Protein AF-A0A813EJI7-F1 (afdb_monomer)

Foldseek 3Di:
DVVVVVVVVVVVVVVVPPDDPPAAEDEPVCCCPQAVLVPQFQAWECEPQFKIWTQGDPPHDDRGIHIYGDDGPVVSVVVLVVSCVVSVPDPVSRHYYHYDYDDPPVVVCVVCVVVCVVVVVVVVPD

Nearest PDB structures (foldseek):
  2lna-assembly1_A  TM=8.578E-01  e=3.819E-08  Homo sapiens
  3bzr-assembly1_A  TM=3.955E-01  e=2.409E-01  Escherichia coli
  3bzp-assembly1_A  TM=4.622E-01  e=8.930E-01  Escherichia coli
  1ywu-assembly1_A  TM=4.402E-01  e=4.593E+00  Pseudomonas aeruginosa PAO1

pLDDT: mean 83.61, std 10.95, range [54.06, 94.75]

Mean predicted aligned error: 9.73 Å

Sequence (126 aa):
MGLFAGIGAFMVYMFLNREVEEEDEITIQEMLREYLMKGYVEKIQIVNKSFCRVHLRPDAPNNKSLNIQLGTPEAFEAKLEAVQLELGIPIMDQVPIQYVSETDFLSELLPYLPSLLILIPLLGCS

Secondary structure (DSSP, 8-state):
-HHHHHHHHHHHHHHHT-----PEE--HHHIIIIIITTT-EEEEEEETTTEEEEEEPTTSSS-S-EEEE-S-HHHHHHHHHHHHHHTT--GGGSPPEEEE----HHHHHGGGHHHHHHHHHHHTT-

Solvent-accessible surface area (backbone atoms only — not comparable to full-atom values): 7453 Å² total; per-residue (Å²): 116,71,67,64,53,52,52,51,52,50,53,50,51,57,60,72,65,53,78,74,80,76,59,53,76,49,53,70,70,52,46,43,62,71,28,49,75,70,66,26,52,57,37,38,34,34,38,70,74,48,34,33,44,37,38,50,30,86,89,29,89,67,80,56,55,35,32,28,84,49,84,51,66,69,63,49,52,56,49,52,51,51,51,39,54,74,70,66,52,52,81,90,73,50,68,51,77,43,85,43,79,79,79,60,67,62,70,71,44,53,83,47,45,69,59,48,68,58,46,54,65,61,70,70,71,117

InterPro domains:
  IPR050928 ATP-dependent Zinc Metalloprotease [PTHR43655] (4-119)

Organism: Polarella glacialis (NCBI:txid89957)

Structure (mmCIF, N/CA/C/O backbone):
data_AF-A0A813EJI7-F1
#
_entry.id   AF-A0A813EJI7-F1
#
loop_
_atom_site.group_PDB
_atom_site.id
_atom_site.type_symbol
_atom_site.label_atom_id
_atom_site.label_alt_id
_atom_site.label_comp_id
_atom_site.label_asym_id
_atom_site.label_entity_id
_atom_site.label_seq_id
_atom_site.pdbx_PDB_ins_code
_atom_site.Cartn_x
_atom_site.Cartn_y
_atom_site.Cartn_z
_atom_site.occupancy
_atom_site.B_iso_or_equiv
_atom_site.auth_seq_id
_atom_site.auth_comp_id
_atom_site.auth_asym_id
_atom_site.auth_atom_id
_atom_site.pdbx_PDB_model_num
ATOM 1 N N . MET A 1 1 ? 22.503 -9.820 -41.478 1.00 56.22 1 MET A N 1
ATOM 2 C CA . MET A 1 1 ? 23.232 -9.124 -40.395 1.00 56.22 1 MET A CA 1
ATOM 3 C C . MET A 1 1 ? 22.546 -7.825 -39.960 1.00 56.22 1 MET A C 1
ATOM 5 O O . MET A 1 1 ? 22.181 -7.739 -38.800 1.00 56.22 1 MET A O 1
ATOM 9 N N . GLY A 1 2 ? 22.268 -6.860 -40.851 1.00 61.88 2 GLY A N 1
ATOM 10 C CA . GLY A 1 2 ? 21.677 -5.562 -40.454 1.00 61.88 2 GLY A CA 1
ATOM 11 C C . GLY A 1 2 ? 20.252 -5.595 -39.866 1.00 61.88 2 GLY A C 1
ATOM 12 O O . GLY A 1 2 ? 19.938 -4.790 -38.998 1.00 61.88 2 GLY A O 1
ATOM 13 N N . LEU A 1 3 ? 19.403 -6.548 -40.278 1.00 59.56 3 LEU A N 1
ATOM 14 C CA . LEU A 1 3 ? 18.006 -6.626 -39.817 1.00 59.56 3 LEU A CA 1
ATOM 15 C C . LEU A 1 3 ? 17.883 -7.026 -38.332 1.00 59.56 3 LEU A C 1
ATOM 17 O O . LEU A 1 3 ? 17.095 -6.441 -37.597 1.00 59.56 3 LEU A O 1
ATOM 21 N N . PHE A 1 4 ? 18.702 -7.980 -37.875 1.00 61.53 4 PHE A N 1
ATOM 22 C CA . PHE A 1 4 ? 18.723 -8.417 -36.473 1.00 61.53 4 PHE A CA 1
ATOM 23 C C . PHE A 1 4 ? 19.286 -7.337 -35.541 1.00 61.53 4 PHE A C 1
ATOM 25 O O . PHE A 1 4 ? 18.775 -7.152 -34.440 1.00 61.53 4 PHE A O 1
ATOM 32 N N . ALA A 1 5 ? 20.271 -6.565 -36.013 1.00 68.81 5 ALA A N 1
ATOM 33 C CA . ALA A 1 5 ? 20.787 -5.411 -35.282 1.00 68.81 5 ALA A CA 1
ATOM 34 C C . ALA A 1 5 ? 19.719 -4.311 -35.113 1.00 68.81 5 ALA A C 1
ATOM 36 O O . ALA A 1 5 ? 19.611 -3.722 -34.041 1.00 68.81 5 ALA A O 1
ATOM 37 N N . GLY A 1 6 ? 18.886 -4.080 -36.137 1.00 74.06 6 GLY A N 1
ATOM 38 C CA . GLY A 1 6 ? 17.792 -3.104 -36.082 1.00 74.06 6 GLY A CA 1
ATOM 39 C C . GLY A 1 6 ? 16.680 -3.481 -35.097 1.00 74.06 6 GLY A C 1
ATOM 40 O O . GLY A 1 6 ? 16.228 -2.629 -34.337 1.00 74.06 6 GLY A O 1
ATOM 41 N N . ILE A 1 7 ? 16.277 -4.757 -35.056 1.00 76.88 7 ILE A N 1
ATOM 42 C CA . ILE A 1 7 ? 15.257 -5.245 -34.108 1.00 76.88 7 ILE A CA 1
ATOM 43 C C . ILE A 1 7 ? 15.784 -5.188 -32.667 1.00 76.88 7 ILE A C 1
ATOM 45 O O . ILE A 1 7 ? 15.060 -4.759 -31.771 1.00 76.88 7 ILE A O 1
ATOM 49 N N . GLY A 1 8 ? 17.053 -5.553 -32.450 1.00 74.31 8 GLY A N 1
ATOM 50 C CA . GLY A 1 8 ? 17.700 -5.439 -31.141 1.00 74.31 8 GLY A CA 1
ATOM 51 C C . GLY A 1 8 ? 17.755 -3.992 -30.644 1.00 74.31 8 GLY A C 1
ATOM 52 O O . GLY A 1 8 ? 17.355 -3.715 -29.517 1.00 74.31 8 GLY A O 1
ATOM 53 N N . ALA A 1 9 ? 18.159 -3.052 -31.504 1.00 77.25 9 ALA A N 1
ATOM 54 C CA . ALA A 1 9 ? 18.172 -1.629 -31.169 1.00 77.25 9 ALA A CA 1
ATOM 55 C C . ALA A 1 9 ? 16.763 -1.078 -30.878 1.00 77.25 9 ALA A C 1
ATOM 57 O O . ALA A 1 9 ? 16.594 -0.286 -29.954 1.00 77.25 9 ALA A O 1
ATOM 58 N N . PHE A 1 10 ? 15.745 -1.527 -31.620 1.00 77.62 10 PHE A N 1
ATOM 59 C CA . PHE A 1 10 ? 14.354 -1.122 -31.407 1.00 77.62 10 PHE A CA 1
ATOM 60 C C . PHE A 1 10 ? 13.771 -1.665 -30.092 1.00 77.62 10 PHE A C 1
ATOM 62 O O . PHE A 1 10 ? 13.113 -0.920 -29.368 1.00 77.62 10 PHE A O 1
ATOM 69 N N . MET A 1 11 ? 14.058 -2.923 -29.733 1.00 72.38 11 MET A N 1
ATOM 70 C CA . MET A 1 11 ? 13.678 -3.485 -28.427 1.00 72.38 11 MET A CA 1
ATOM 71 C C . MET A 1 11 ? 14.347 -2.743 -27.269 1.00 72.38 11 MET A C 1
ATOM 73 O O . MET A 1 11 ? 13.681 -2.424 -26.287 1.00 72.38 11 MET A O 1
ATOM 77 N N . VAL A 1 12 ? 15.641 -2.426 -27.391 1.00 77.12 12 VAL A N 1
ATOM 78 C CA . VAL A 1 12 ? 16.361 -1.644 -26.375 1.00 77.12 12 VAL A CA 1
ATOM 79 C C . VAL A 1 12 ? 15.766 -0.242 -26.256 1.00 77.12 12 VAL A C 1
ATOM 81 O O . VAL A 1 12 ? 15.518 0.213 -25.147 1.00 77.12 12 VAL A O 1
ATOM 84 N N . TYR A 1 13 ? 15.459 0.421 -27.372 1.00 78.38 13 TYR A N 1
ATOM 85 C CA . TYR A 1 13 ? 14.808 1.734 -27.368 1.00 78.38 13 TYR A CA 1
ATOM 86 C C . TYR A 1 13 ? 13.430 1.706 -26.692 1.00 78.38 13 TYR A C 1
ATOM 88 O O . TYR A 1 13 ? 13.129 2.578 -25.881 1.00 78.38 13 TYR A O 1
ATOM 96 N N . MET A 1 14 ? 12.610 0.686 -26.966 1.00 73.81 14 MET A N 1
ATOM 97 C CA . MET A 1 14 ? 11.305 0.520 -26.318 1.00 73.81 14 MET A CA 1
ATOM 98 C C . MET A 1 14 ? 11.437 0.255 -24.811 1.00 73.81 14 MET A C 1
ATOM 100 O O . MET A 1 14 ? 10.628 0.750 -24.034 1.00 73.81 14 MET A O 1
ATOM 104 N N . PHE A 1 15 ? 12.461 -0.493 -24.390 1.00 72.56 15 PHE A N 1
ATOM 105 C CA . PHE A 1 15 ? 12.736 -0.746 -22.976 1.00 72.56 15 PHE A CA 1
ATOM 106 C C . PHE A 1 15 ? 13.240 0.510 -22.250 1.00 72.56 15 PHE A C 1
ATOM 108 O O . PHE A 1 15 ? 12.799 0.792 -21.141 1.00 72.56 15 PHE A O 1
ATOM 115 N N . LEU A 1 16 ? 14.123 1.287 -22.885 1.00 72.25 16 LEU A N 1
ATOM 116 C CA . LEU A 1 16 ? 14.648 2.540 -22.332 1.00 72.25 16 LEU A CA 1
ATOM 117 C C . LEU A 1 16 ? 13.581 3.636 -22.234 1.00 72.25 16 LEU A C 1
ATOM 119 O O . LEU A 1 16 ? 13.645 4.460 -21.331 1.00 72.25 16 LEU A O 1
ATOM 123 N N . ASN A 1 17 ? 12.597 3.627 -23.134 1.00 70.94 17 ASN A N 1
ATOM 124 C CA . ASN A 1 17 ? 11.471 4.561 -23.111 1.00 70.94 17 ASN A CA 1
ATOM 125 C C . ASN A 1 17 ? 10.280 4.067 -22.290 1.00 70.94 17 ASN A C 1
ATOM 127 O O . ASN A 1 17 ? 9.184 4.617 -22.404 1.00 70.94 17 ASN A O 1
ATOM 131 N N . ARG A 1 18 ? 10.453 3.022 -21.480 1.00 66.00 18 ARG A N 1
ATOM 132 C CA . ARG A 1 18 ? 9.432 2.659 -20.511 1.00 66.00 18 ARG A CA 1
ATOM 133 C C . ARG A 1 18 ? 9.375 3.776 -19.467 1.00 66.00 18 ARG A C 1
ATOM 135 O O . ARG A 1 18 ? 10.276 3.886 -18.642 1.00 66.00 18 ARG A O 1
ATOM 142 N N . GLU A 1 19 ? 8.333 4.604 -19.527 1.00 54.16 19 GLU A N 1
ATOM 143 C CA . GLU A 1 19 ? 8.001 5.528 -18.443 1.00 54.16 1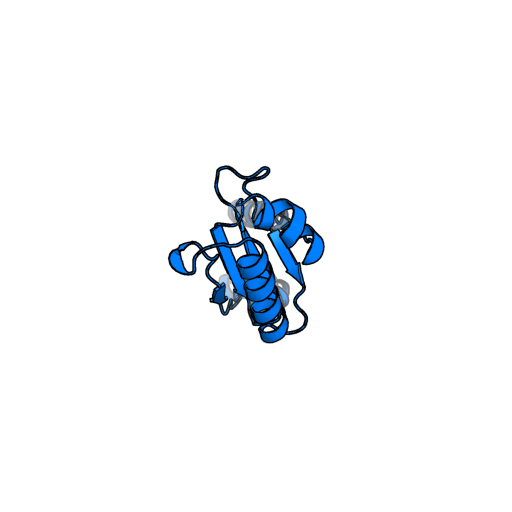9 GLU A CA 1
ATOM 144 C C . GLU A 1 19 ? 7.843 4.689 -17.175 1.00 54.16 19 GLU A C 1
ATOM 146 O O . GLU A 1 19 ? 6.980 3.812 -17.080 1.00 54.16 19 GLU A O 1
ATOM 151 N N . VAL A 1 20 ? 8.766 4.880 -16.237 1.00 58.00 20 VAL A N 1
ATOM 152 C CA . VAL A 1 20 ? 8.633 4.334 -14.894 1.00 58.00 20 VAL A CA 1
ATOM 153 C C . VAL A 1 20 ? 7.423 5.051 -14.313 1.00 58.00 20 VAL A C 1
ATOM 155 O O . VAL A 1 20 ? 7.448 6.272 -14.185 1.00 58.00 20 VAL A O 1
ATOM 158 N N . GLU A 1 21 ? 6.337 4.322 -14.054 1.00 58.09 21 GLU A N 1
ATOM 159 C CA . GLU A 1 21 ? 5.214 4.870 -13.299 1.00 58.09 21 GLU A CA 1
ATOM 160 C C . GLU A 1 21 ? 5.767 5.300 -11.940 1.00 58.09 21 GLU A C 1
ATOM 162 O O . GLU A 1 21 ? 6.056 4.461 -11.089 1.00 58.09 21 GLU A O 1
ATOM 167 N N . GLU A 1 22 ? 5.994 6.603 -11.769 1.00 59.50 22 GLU A N 1
ATOM 168 C CA . GLU A 1 22 ? 6.346 7.159 -10.472 1.00 59.50 22 GLU A CA 1
ATOM 169 C C . GLU A 1 22 ? 5.146 6.925 -9.551 1.00 59.50 22 GLU A C 1
ATOM 171 O O . GLU A 1 22 ? 4.062 7.481 -9.748 1.00 59.50 22 GLU A O 1
ATOM 176 N N . GLU A 1 23 ? 5.315 6.001 -8.604 1.00 67.88 23 GLU A N 1
ATOM 177 C CA . GLU A 1 23 ? 4.380 5.818 -7.500 1.00 67.88 23 GLU A CA 1
ATOM 178 C C . GLU A 1 23 ? 4.392 7.112 -6.673 1.00 67.88 23 GLU A C 1
ATOM 180 O O . GLU A 1 23 ? 5.458 7.569 -6.255 1.00 67.88 23 GLU A O 1
ATOM 185 N N . ASP A 1 24 ? 3.220 7.712 -6.452 1.00 79.31 24 ASP A N 1
ATOM 186 C CA . ASP A 1 24 ? 3.120 8.990 -5.748 1.00 79.31 24 ASP A CA 1
ATOM 187 C C . ASP A 1 24 ? 3.602 8.824 -4.294 1.00 79.31 24 ASP A C 1
ATOM 189 O O . ASP A 1 24 ? 3.040 8.044 -3.513 1.00 79.31 24 ASP A O 1
ATOM 193 N N . GLU A 1 25 ? 4.656 9.557 -3.926 1.00 85.94 25 GLU A N 1
ATOM 194 C CA . GLU A 1 25 ? 5.188 9.565 -2.564 1.00 85.94 25 GLU A CA 1
ATOM 195 C C . GLU A 1 25 ? 4.399 10.549 -1.692 1.00 85.94 25 GLU A C 1
ATOM 197 O O . GLU A 1 25 ? 4.312 11.744 -1.987 1.00 85.94 25 GLU A O 1
ATOM 202 N N . ILE A 1 26 ? 3.837 10.057 -0.587 1.00 90.62 26 ILE A N 1
ATOM 203 C CA . ILE A 1 26 ? 3.071 10.867 0.364 1.00 90.62 26 ILE A CA 1
ATOM 204 C C . ILE A 1 26 ? 3.560 10.682 1.801 1.00 90.62 26 ILE A C 1
ATOM 206 O O . ILE A 1 26 ? 4.225 9.711 2.162 1.00 90.62 26 ILE A O 1
ATOM 210 N N . THR A 1 27 ? 3.186 11.624 2.669 1.00 92.25 27 THR A N 1
ATOM 211 C CA . THR A 1 27 ? 3.490 11.530 4.103 1.00 92.25 27 THR A CA 1
ATOM 212 C C . THR A 1 27 ? 2.494 10.628 4.833 1.00 92.25 27 THR A C 1
ATOM 214 O O . THR A 1 27 ? 1.342 10.476 4.424 1.00 92.25 27 THR A O 1
ATOM 217 N N . ILE A 1 28 ? 2.901 10.089 5.989 1.00 90.94 28 ILE A N 1
ATOM 218 C CA . ILE A 1 28 ? 2.001 9.325 6.871 1.00 90.94 28 ILE A CA 1
ATOM 219 C C . ILE A 1 28 ? 0.785 10.176 7.266 1.00 90.94 28 ILE A C 1
ATOM 221 O O . ILE A 1 28 ? -0.329 9.672 7.338 1.00 90.94 28 ILE A O 1
ATOM 225 N N . GLN A 1 29 ? 0.981 11.464 7.549 1.00 91.69 29 GLN A N 1
ATOM 226 C CA . GLN A 1 29 ? -0.094 12.373 7.949 1.00 91.69 29 GLN A CA 1
ATOM 227 C C . GLN A 1 29 ? -1.134 12.532 6.839 1.00 91.69 29 GLN A C 1
ATOM 229 O O . GLN A 1 29 ? -2.329 12.504 7.131 1.00 91.69 29 GLN A O 1
ATOM 234 N N . GLU A 1 30 ? -0.670 12.667 5.598 1.00 91.81 30 GLU A N 1
ATOM 235 C CA . GLU A 1 30 ? -1.532 12.766 4.422 1.00 91.81 30 GLU A CA 1
ATOM 236 C C . GLU A 1 30 ? -2.308 11.467 4.209 1.00 91.81 30 GLU A C 1
ATOM 238 O O . GLU A 1 30 ? -3.530 11.493 4.084 1.00 91.81 30 GLU A O 1
ATOM 243 N N . MET A 1 31 ? -1.627 10.317 4.287 1.00 92.12 31 MET A N 1
ATOM 244 C CA . MET A 1 31 ? -2.273 9.009 4.167 1.00 92.12 31 MET A CA 1
ATOM 245 C C . MET A 1 31 ? -3.398 8.830 5.190 1.00 92.12 31 MET A C 1
ATOM 247 O O . MET A 1 31 ? -4.506 8.422 4.839 1.00 92.12 31 MET A O 1
ATOM 251 N N . LEU A 1 32 ? -3.132 9.173 6.453 1.00 92.38 32 LEU A N 1
ATOM 252 C CA . LEU A 1 32 ? -4.113 9.023 7.522 1.00 92.38 32 LEU A CA 1
ATOM 253 C C . LEU A 1 32 ? -5.347 9.902 7.275 1.00 92.38 32 LEU A C 1
ATOM 255 O O . LEU A 1 32 ? -6.470 9.410 7.353 1.00 92.38 32 LEU A O 1
ATOM 259 N N . ARG A 1 33 ? -5.156 11.186 6.954 1.00 92.50 33 ARG A N 1
ATOM 260 C CA . ARG A 1 33 ? -6.266 12.145 6.808 1.00 92.50 33 ARG A CA 1
ATOM 261 C C . ARG A 1 33 ? -7.054 11.954 5.522 1.00 92.50 33 ARG A C 1
ATOM 263 O O . ARG A 1 33 ? -8.284 11.945 5.547 1.00 92.50 33 ARG A O 1
ATOM 270 N N . GLU A 1 34 ? -6.356 11.808 4.404 1.00 91.44 34 GLU A N 1
ATOM 271 C CA . GLU A 1 34 ? -6.988 11.828 3.090 1.00 91.44 34 GLU A CA 1
ATOM 272 C C . GLU A 1 34 ? -7.495 10.459 2.647 1.00 91.44 34 GLU A C 1
ATOM 274 O O . GLU A 1 34 ? -8.450 10.411 1.870 1.00 91.44 34 GLU A O 1
ATOM 279 N N . TYR A 1 35 ? -6.919 9.368 3.163 1.00 92.06 35 TYR A N 1
ATOM 280 C CA . TYR A 1 35 ? -7.248 8.012 2.720 1.00 92.06 35 TYR A CA 1
ATOM 281 C C . TYR A 1 35 ? -7.800 7.137 3.847 1.00 92.06 35 TYR A C 1
ATOM 283 O O . TYR A 1 35 ? -8.895 6.592 3.697 1.00 92.06 35 TYR A O 1
ATOM 291 N N . LEU A 1 36 ? -7.107 7.017 4.987 1.00 92.50 36 LEU A N 1
ATOM 292 C CA . LEU A 1 36 ? -7.546 6.120 6.067 1.00 92.50 36 LEU A CA 1
ATOM 293 C C . LEU A 1 36 ? -8.862 6.588 6.698 1.00 92.50 36 LEU A C 1
ATOM 295 O O . LEU A 1 36 ? -9.814 5.816 6.770 1.00 92.50 36 LEU A O 1
ATOM 299 N N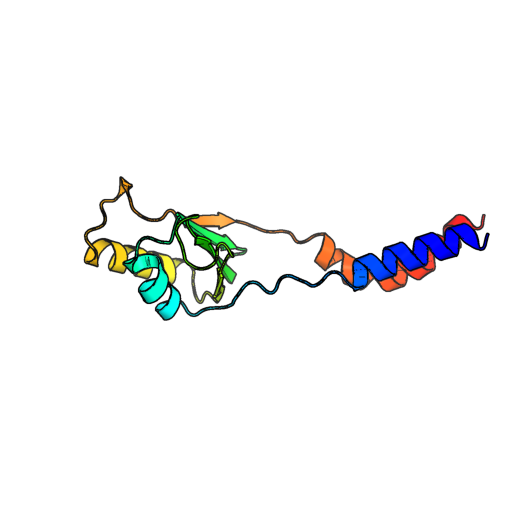 . MET A 1 37 ? -8.946 7.857 7.104 1.00 91.50 37 MET A N 1
ATOM 300 C CA . MET A 1 37 ? -10.146 8.418 7.743 1.00 91.50 37 MET A CA 1
ATOM 301 C C . MET A 1 37 ? -11.379 8.397 6.830 1.00 91.50 37 MET A C 1
ATOM 303 O O . MET A 1 37 ? -12.505 8.405 7.320 1.00 91.50 37 MET A O 1
ATOM 307 N N . LYS A 1 38 ? -11.178 8.362 5.507 1.00 90.56 38 LYS A N 1
ATOM 308 C CA . LYS A 1 38 ? -12.253 8.277 4.510 1.00 90.56 38 LYS A CA 1
ATOM 309 C C . LYS A 1 38 ? -12.607 6.833 4.127 1.00 90.56 38 LYS A C 1
ATOM 311 O O . LYS A 1 38 ? -13.545 6.633 3.364 1.00 90.56 38 LYS A O 1
ATOM 316 N N . GLY A 1 39 ? -11.881 5.837 4.644 1.00 90.75 39 GLY A N 1
ATOM 317 C CA . GLY A 1 39 ? -12.114 4.419 4.355 1.00 90.75 39 GLY A CA 1
ATOM 318 C C . GLY A 1 39 ? -11.627 3.964 2.974 1.00 90.75 39 GLY A C 1
ATOM 319 O O . GLY A 1 39 ? -12.089 2.945 2.463 1.00 90.75 39 GLY A O 1
ATOM 320 N N . TYR A 1 40 ? -10.704 4.705 2.357 1.00 93.19 40 TYR A N 1
ATOM 321 C CA . TYR A 1 40 ? -10.182 4.400 1.021 1.00 93.19 40 TYR A CA 1
ATOM 322 C C . TYR A 1 40 ? -9.035 3.391 1.014 1.00 93.19 40 TYR A C 1
ATOM 324 O O . TYR A 1 40 ? -8.660 2.916 -0.053 1.00 93.19 40 TYR A O 1
ATOM 332 N N . VAL A 1 41 ? -8.471 3.053 2.171 1.00 93.38 41 VAL A N 1
ATOM 333 C CA . VAL A 1 41 ? -7.351 2.112 2.262 1.00 93.38 41 VAL A CA 1
ATOM 334 C C . VAL A 1 41 ? -7.877 0.680 2.339 1.00 93.38 41 VAL A C 1
ATOM 336 O O . VAL A 1 41 ? -8.687 0.362 3.206 1.00 93.38 41 VAL A O 1
ATOM 339 N N . GLU A 1 42 ? -7.406 -0.189 1.445 1.00 92.44 42 GLU A N 1
ATOM 340 C CA . GLU A 1 42 ? -7.749 -1.616 1.446 1.00 92.44 42 GLU A CA 1
ATOM 341 C C . GLU A 1 42 ? -6.736 -2.435 2.251 1.00 92.44 42 GLU A C 1
ATOM 343 O O . GLU A 1 42 ? -7.111 -3.254 3.087 1.00 92.44 42 GLU A O 1
ATOM 348 N N . LYS A 1 43 ? -5.443 -2.225 1.994 1.00 93.25 43 LYS A N 1
ATOM 349 C CA . LYS A 1 43 ? -4.350 -2.946 2.657 1.00 93.25 43 LYS A CA 1
ATOM 350 C C . LYS A 1 43 ? -3.066 -2.134 2.619 1.00 93.25 43 LYS A C 1
ATOM 352 O O . LYS A 1 43 ? -2.851 -1.315 1.722 1.00 93.25 43 LYS A O 1
ATOM 357 N N . ILE A 1 44 ? -2.183 -2.417 3.565 1.00 94.50 44 ILE A N 1
ATOM 358 C CA . ILE A 1 44 ? -0.876 -1.776 3.670 1.00 94.50 44 ILE A CA 1
ATOM 359 C C . ILE A 1 44 ? 0.216 -2.843 3.579 1.00 94.50 44 ILE A C 1
ATOM 361 O O . ILE A 1 44 ? 0.134 -3.884 4.229 1.00 94.50 44 ILE A O 1
ATOM 365 N N . GLN A 1 45 ? 1.242 -2.597 2.768 1.00 94.75 45 GLN A N 1
ATOM 366 C CA . GLN A 1 45 ? 2.390 -3.485 2.606 1.00 94.75 45 GLN A CA 1
ATOM 367 C C . GLN A 1 45 ? 3.674 -2.787 3.043 1.00 94.75 45 GLN A C 1
ATOM 369 O O . GLN A 1 45 ? 4.037 -1.755 2.495 1.00 94.75 45 GLN A O 1
ATOM 374 N N . ILE A 1 46 ? 4.386 -3.363 4.005 1.00 94.31 46 ILE 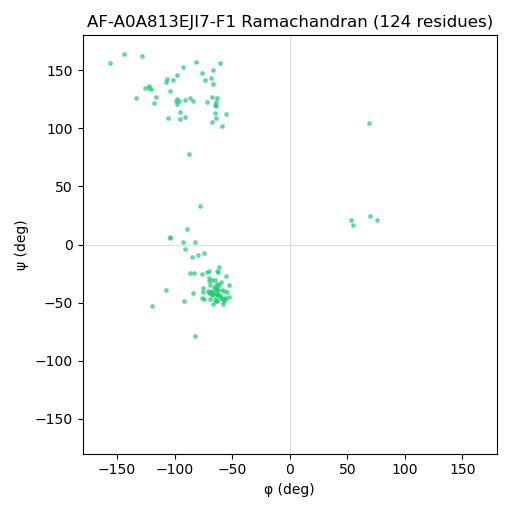A N 1
ATOM 375 C CA . ILE A 1 46 ? 5.706 -2.905 4.434 1.00 94.31 46 ILE A CA 1
ATOM 376 C C . ILE A 1 46 ? 6.745 -3.647 3.601 1.00 94.31 46 ILE A C 1
ATOM 378 O O . ILE A 1 46 ? 6.942 -4.851 3.775 1.00 94.31 46 ILE A O 1
ATOM 382 N N . VAL A 1 47 ? 7.412 -2.921 2.708 1.00 91.75 47 VAL A N 1
ATOM 383 C CA . VAL A 1 47 ? 8.393 -3.467 1.772 1.00 91.75 47 VAL A CA 1
ATOM 384 C C . VAL A 1 47 ? 9.793 -3.289 2.335 1.00 91.75 47 VAL A C 1
ATOM 386 O O . VAL A 1 47 ? 10.217 -2.180 2.674 1.00 91.75 47 VAL A O 1
ATOM 389 N N . ASN A 1 48 ? 10.516 -4.403 2.469 1.00 90.25 48 ASN A N 1
ATOM 390 C CA . ASN A 1 48 ? 11.911 -4.440 2.926 1.00 90.25 48 ASN A CA 1
ATOM 391 C C . ASN A 1 48 ? 12.157 -3.711 4.266 1.00 90.25 48 ASN A C 1
ATOM 393 O O . ASN A 1 48 ? 13.283 -3.334 4.575 1.00 90.25 48 ASN A O 1
ATOM 397 N N . LYS A 1 49 ? 11.103 -3.508 5.075 1.00 88.56 49 LYS A N 1
ATOM 398 C CA . LYS A 1 49 ? 11.111 -2.685 6.303 1.00 88.56 49 LYS A CA 1
ATOM 399 C C . LYS A 1 49 ? 11.599 -1.241 6.097 1.00 88.56 49 LYS A C 1
ATOM 401 O O . LYS A 1 49 ? 11.951 -0.586 7.072 1.00 88.56 49 LYS A O 1
ATOM 406 N N . SER A 1 50 ? 11.642 -0.754 4.858 1.00 87.50 50 SER A N 1
ATOM 407 C CA . SER A 1 50 ? 12.159 0.578 4.514 1.00 87.50 50 SER A CA 1
ATOM 408 C C . SER A 1 50 ? 11.050 1.547 4.123 1.00 87.50 50 SER A C 1
ATOM 410 O O . SER A 1 50 ? 11.087 2.710 4.509 1.00 87.50 50 SER A O 1
ATOM 412 N N . PHE A 1 51 ? 10.045 1.077 3.386 1.00 90.69 51 PHE A N 1
ATOM 413 C CA . PHE A 1 51 ? 8.924 1.903 2.946 1.00 90.69 51 PHE A CA 1
ATOM 414 C C . PHE A 1 51 ? 7.623 1.105 2.951 1.00 90.69 51 PHE A C 1
ATOM 416 O O . PHE A 1 51 ? 7.613 -0.122 3.071 1.00 90.69 51 PHE A O 1
ATOM 423 N N . CYS A 1 52 ? 6.512 1.825 2.896 1.00 92.75 52 CYS A N 1
ATOM 424 C CA . CYS A 1 52 ? 5.172 1.271 2.924 1.00 92.75 52 CYS A CA 1
ATOM 425 C C . CYS A 1 52 ? 4.470 1.583 1.607 1.00 92.75 52 CYS A C 1
ATOM 427 O O . CYS A 1 52 ? 4.367 2.748 1.230 1.00 92.75 52 CYS A O 1
ATOM 429 N N . ARG A 1 53 ? 3.935 0.548 0.961 1.00 93.25 53 ARG A N 1
ATOM 430 C CA . ARG A 1 53 ? 3.036 0.657 -0.183 1.00 93.25 53 ARG A CA 1
ATOM 431 C C . ARG A 1 53 ? 1.593 0.526 0.290 1.00 93.25 53 ARG A C 1
ATOM 433 O O . ARG A 1 53 ? 1.198 -0.487 0.873 1.00 93.25 53 ARG A O 1
ATOM 440 N N . VAL A 1 54 ? 0.801 1.555 0.035 1.00 93.50 54 VAL A N 1
ATOM 441 C CA . VAL A 1 54 ? -0.618 1.614 0.385 1.00 93.50 54 VAL A CA 1
ATOM 442 C C . VAL A 1 54 ? -1.437 1.259 -0.841 1.00 93.50 54 VAL A C 1
ATOM 444 O O . VAL A 1 54 ? -1.316 1.889 -1.892 1.00 93.50 54 VAL A O 1
ATOM 447 N N . HIS A 1 55 ? -2.281 0.243 -0.694 1.00 92.38 55 HIS A N 1
ATOM 448 C CA . HIS A 1 55 ? -3.235 -0.154 -1.719 1.00 92.38 55 HIS A CA 1
ATOM 449 C C . HIS A 1 55 ? -4.588 0.453 -1.391 1.00 92.38 55 HIS A C 1
ATOM 451 O O . HIS A 1 55 ? -5.118 0.280 -0.287 1.00 92.38 55 HIS A O 1
ATOM 457 N N . LEU A 1 56 ? -5.127 1.173 -2.362 1.00 92.44 56 LEU A N 1
ATOM 458 C CA . LEU A 1 56 ? -6.408 1.841 -2.252 1.00 92.4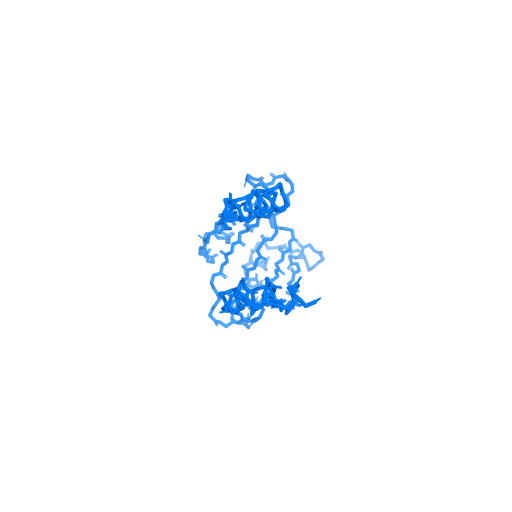4 56 LEU A CA 1
ATOM 459 C C . LEU A 1 56 ? -7.530 0.948 -2.780 1.00 92.44 56 LEU A C 1
ATOM 461 O O . LEU A 1 56 ? -7.318 0.125 -3.669 1.00 92.44 56 LEU A O 1
ATOM 465 N N . ARG A 1 57 ? -8.736 1.151 -2.250 1.00 90.75 57 ARG A N 1
ATOM 466 C CA . ARG A 1 57 ? -9.960 0.608 -2.841 1.00 90.75 57 ARG A CA 1
ATOM 467 C C . ARG A 1 57 ? -10.159 1.152 -4.256 1.00 90.75 57 ARG A C 1
ATOM 469 O O . ARG A 1 57 ? -9.801 2.300 -4.518 1.00 90.75 57 ARG A O 1
ATOM 476 N N . PRO A 1 58 ? -10.904 0.426 -5.106 1.00 88.38 58 PRO A N 1
ATOM 477 C CA . PRO A 1 58 ? -11.329 0.942 -6.407 1.00 88.38 58 PRO A CA 1
ATOM 478 C C . PRO A 1 58 ? -12.226 2.189 -6.302 1.00 88.38 58 PRO A C 1
ATOM 480 O O . PRO A 1 58 ? -12.344 2.936 -7.268 1.00 88.38 58 PRO A O 1
ATOM 483 N N . ASP A 1 59 ? -12.838 2.422 -5.137 1.00 86.38 59 ASP A N 1
ATOM 484 C CA . ASP A 1 59 ? -13.681 3.590 -4.852 1.00 86.38 59 ASP A CA 1
ATOM 485 C C . ASP A 1 59 ? -12.870 4.861 -4.523 1.00 86.38 59 ASP A C 1
ATOM 487 O O . ASP A 1 59 ? -13.440 5.947 -4.398 1.00 86.38 59 ASP A O 1
ATOM 491 N N . ALA A 1 60 ? -11.552 4.741 -4.340 1.00 85.25 60 ALA A N 1
ATOM 492 C CA . ALA A 1 60 ? -10.692 5.855 -3.970 1.00 85.25 60 ALA A CA 1
ATOM 493 C C . ALA A 1 60 ? -10.407 6.785 -5.164 1.00 85.25 60 ALA A C 1
ATOM 495 O O . ALA A 1 60 ? -10.288 6.330 -6.308 1.00 85.25 60 ALA A O 1
ATOM 496 N N . PRO A 1 61 ? -10.233 8.098 -4.924 1.00 74.75 61 PRO A N 1
ATOM 497 C CA . PRO A 1 61 ? -9.717 8.993 -5.945 1.00 74.75 61 PRO A CA 1
ATOM 498 C C . PRO A 1 61 ? -8.282 8.574 -6.275 1.00 74.75 61 PRO A C 1
ATOM 500 O O . PRO A 1 61 ? -7.432 8.551 -5.390 1.00 74.75 61 PRO A O 1
ATOM 503 N N . ASN A 1 62 ? -8.031 8.280 -7.554 1.00 72.12 62 ASN A N 1
ATOM 504 C CA . ASN A 1 62 ? -6.785 7.699 -8.061 1.00 72.12 62 ASN A CA 1
ATOM 505 C C . ASN A 1 62 ? -6.584 6.238 -7.615 1.00 72.12 62 ASN A C 1
ATOM 507 O O . ASN A 1 62 ? -6.174 5.953 -6.499 1.00 72.12 62 ASN A O 1
ATOM 511 N N . ASN A 1 63 ? -6.794 5.291 -8.532 1.00 71.19 63 ASN A N 1
ATOM 512 C CA . ASN A 1 63 ? -6.556 3.860 -8.299 1.00 71.19 63 ASN A CA 1
ATOM 513 C C . ASN A 1 63 ? -5.057 3.489 -8.386 1.00 71.19 63 ASN A C 1
ATOM 515 O O . ASN A 1 63 ? -4.698 2.430 -8.900 1.00 71.19 63 ASN A O 1
ATOM 519 N N . LYS A 1 64 ? -4.172 4.402 -7.973 1.00 80.25 64 LYS A N 1
ATOM 520 C CA . LYS A 1 64 ? -2.720 4.200 -7.964 1.00 80.25 64 LYS A CA 1
ATOM 521 C C . LYS A 1 64 ? -2.257 3.798 -6.567 1.00 80.25 64 LYS A C 1
ATOM 523 O O . LYS A 1 64 ? -2.811 4.258 -5.570 1.00 80.25 64 LYS A O 1
ATOM 528 N N . SER A 1 65 ? -1.238 2.943 -6.503 1.00 82.56 65 SER A N 1
ATOM 529 C CA . SER A 1 65 ? -0.524 2.654 -5.260 1.00 82.56 65 SER A CA 1
ATOM 530 C C . SER A 1 65 ? 0.229 3.898 -4.795 1.00 82.56 65 SER A C 1
ATOM 532 O O . SER A 1 65 ? 0.829 4.613 -5.596 1.00 82.56 65 SER A O 1
ATOM 534 N N . LEU A 1 66 ? 0.178 4.153 -3.489 1.00 90.38 66 LEU A N 1
ATOM 535 C CA . LEU A 1 66 ? 0.880 5.267 -2.858 1.00 90.38 66 LEU A CA 1
ATOM 536 C C . LEU A 1 66 ? 2.055 4.730 -2.056 1.00 90.38 66 LEU A C 1
ATOM 538 O O . LEU A 1 66 ? 1.910 3.731 -1.343 1.00 90.38 66 LEU A O 1
ATOM 542 N N . ASN A 1 67 ? 3.184 5.425 -2.110 1.00 92.38 67 ASN A N 1
ATOM 543 C CA . ASN A 1 67 ? 4.366 5.068 -1.338 1.00 92.38 67 ASN A CA 1
ATOM 544 C C . ASN A 1 67 ? 4.591 6.035 -0.184 1.00 92.38 67 ASN A C 1
ATOM 546 O O . ASN A 1 67 ? 4.368 7.238 -0.288 1.00 92.38 67 ASN A O 1
ATOM 550 N N . ILE A 1 68 ? 5.044 5.490 0.940 1.00 92.00 68 ILE A N 1
ATOM 551 C CA . I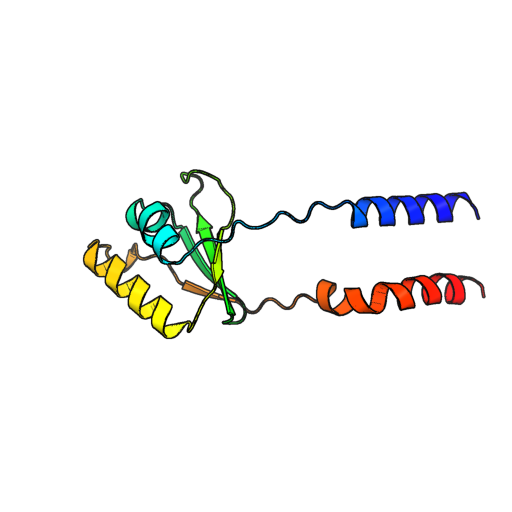LE A 1 68 ? 5.290 6.240 2.168 1.00 92.00 68 ILE A CA 1
ATOM 552 C C . ILE A 1 68 ? 6.644 5.839 2.724 1.00 92.00 68 ILE A C 1
ATOM 554 O O . ILE A 1 68 ? 6.891 4.659 2.990 1.00 92.00 68 ILE A O 1
ATOM 558 N N . GLN A 1 69 ? 7.497 6.828 2.969 1.00 89.25 69 GLN A N 1
ATOM 559 C CA . GLN A 1 69 ? 8.753 6.615 3.681 1.00 89.25 69 GLN A CA 1
ATOM 560 C C . GLN A 1 69 ? 8.470 6.238 5.134 1.00 89.25 69 GLN A C 1
ATOM 562 O O . GLN A 1 69 ? 7.747 6.940 5.852 1.00 89.25 69 GLN A O 1
ATOM 567 N N . LEU A 1 70 ? 9.052 5.126 5.575 1.00 87.81 70 LEU A N 1
ATOM 568 C CA . LEU A 1 70 ? 8.911 4.637 6.939 1.00 87.81 70 LEU A CA 1
ATOM 569 C C . LEU A 1 70 ? 10.157 4.969 7.761 1.00 87.81 70 LEU A C 1
ATOM 571 O O . LEU A 1 70 ? 11.284 4.872 7.290 1.00 87.81 70 LEU A O 1
ATOM 575 N N . GLY A 1 71 ? 9.935 5.338 9.024 1.00 85.00 71 GLY A N 1
ATOM 576 C CA . GLY A 1 71 ? 10.999 5.416 10.024 1.00 85.00 71 GLY A CA 1
ATOM 577 C C . GLY A 1 71 ? 11.281 4.033 10.607 1.00 85.00 71 GLY A C 1
ATOM 578 O O . GLY A 1 71 ? 12.232 3.364 10.220 1.00 85.00 71 GLY A O 1
ATOM 579 N N . THR A 1 72 ? 10.422 3.594 11.531 1.00 90.25 72 THR A N 1
ATOM 580 C CA . THR A 1 72 ? 10.411 2.221 12.050 1.00 90.25 72 THR A CA 1
ATOM 581 C C . THR A 1 72 ? 9.039 1.582 11.809 1.00 90.25 72 THR A C 1
ATOM 583 O O . THR A 1 72 ? 8.021 2.249 12.033 1.00 90.25 72 THR A O 1
ATOM 586 N N . PRO A 1 73 ? 8.980 0.315 11.357 1.00 92.19 73 PRO A N 1
ATOM 587 C CA . PRO A 1 73 ? 7.722 -0.408 11.170 1.00 92.19 73 PRO A CA 1
ATOM 588 C C . PRO A 1 73 ? 6.851 -0.397 12.428 1.00 92.19 73 PRO A C 1
ATOM 590 O O . PRO A 1 73 ? 5.674 -0.062 12.368 1.00 92.19 73 PRO A O 1
ATOM 593 N N . GLU A 1 74 ? 7.446 -0.645 13.591 1.00 92.25 74 GLU A N 1
ATOM 594 C CA . GLU A 1 74 ? 6.724 -0.813 14.854 1.00 92.25 74 GLU A CA 1
ATOM 595 C C . GLU A 1 74 ? 6.027 0.484 15.296 1.00 92.25 74 GLU A C 1
ATOM 597 O O . GLU A 1 74 ? 4.905 0.463 15.800 1.00 92.25 74 GLU A O 1
ATOM 602 N N . ALA A 1 75 ? 6.663 1.640 15.073 1.00 91.88 75 ALA A N 1
ATOM 603 C CA . ALA A 1 75 ? 6.053 2.932 15.388 1.00 91.88 75 ALA A CA 1
ATOM 604 C C . ALA A 1 75 ? 4.894 3.264 14.441 1.00 91.88 75 ALA A C 1
ATOM 606 O O . ALA A 1 75 ? 3.940 3.937 14.837 1.00 91.88 75 ALA A O 1
ATOM 607 N N . PHE A 1 76 ? 4.975 2.808 13.191 1.00 92.50 76 PHE A N 1
ATOM 608 C CA . PHE A 1 76 ? 3.896 2.964 12.229 1.00 92.50 76 PHE A CA 1
ATOM 609 C C . PHE A 1 76 ? 2.687 2.106 12.601 1.00 92.50 76 PHE A C 1
ATOM 611 O O . PHE A 1 76 ? 1.579 2.638 12.631 1.00 92.50 76 PHE A O 1
ATOM 618 N N . GLU A 1 77 ? 2.895 0.833 12.941 1.00 93.00 77 GLU A N 1
ATOM 619 C CA . GLU A 1 77 ? 1.820 -0.074 13.367 1.00 93.00 77 GLU A CA 1
ATOM 620 C C . GLU A 1 77 ? 1.079 0.472 14.585 1.00 93.00 77 GLU A C 1
ATOM 622 O O . GLU A 1 77 ? -0.136 0.652 14.537 1.00 93.00 77 GLU A O 1
ATOM 627 N N . ALA A 1 78 ? 1.819 0.848 15.633 1.00 93.25 78 ALA A N 1
ATOM 628 C CA . ALA A 1 78 ? 1.235 1.407 16.849 1.00 93.25 78 ALA A CA 1
ATOM 629 C C . ALA A 1 78 ? 0.427 2.686 16.569 1.00 93.25 78 ALA A C 1
ATOM 631 O O . ALA A 1 78 ? -0.642 2.901 17.143 1.00 93.25 78 ALA A O 1
ATOM 632 N N . LYS A 1 79 ? 0.918 3.543 15.664 1.00 92.75 79 LYS A N 1
ATOM 633 C CA . LYS A 1 79 ? 0.208 4.760 15.258 1.00 92.75 79 LYS A CA 1
ATOM 634 C C . LYS A 1 79 ? -1.047 4.443 14.445 1.00 92.75 79 LYS A C 1
ATOM 636 O O . LYS A 1 79 ? -2.066 5.100 14.647 1.00 92.75 79 LYS A O 1
ATOM 641 N N . LEU A 1 80 ? -0.982 3.474 13.533 1.00 93.50 80 LEU A N 1
ATOM 642 C CA . LEU A 1 80 ? -2.126 3.058 12.728 1.00 93.50 80 LEU A CA 1
ATOM 643 C C . LEU A 1 80 ? -3.223 2.471 13.620 1.00 93.50 80 LEU A C 1
ATOM 645 O O . LEU A 1 80 ? -4.373 2.885 13.513 1.00 93.50 80 LEU A O 1
ATOM 649 N N . GLU A 1 81 ? -2.875 1.558 14.526 1.00 93.56 81 GLU A N 1
ATOM 650 C CA . GLU A 1 81 ? -3.815 0.979 15.489 1.00 93.56 81 GLU A CA 1
ATOM 651 C C . GLU A 1 81 ? -4.463 2.047 16.371 1.00 93.56 81 GLU A C 1
ATOM 653 O O . GLU A 1 81 ? -5.685 2.050 16.514 1.00 93.56 81 GLU A O 1
ATOM 658 N N . ALA A 1 82 ? -3.679 2.991 16.904 1.00 94.19 82 ALA A N 1
ATOM 659 C CA . ALA A 1 82 ? -4.206 4.083 17.720 1.00 94.19 82 ALA A CA 1
ATOM 660 C C . ALA A 1 82 ? -5.245 4.919 16.958 1.00 94.19 82 ALA A C 1
ATOM 662 O O . ALA A 1 82 ? -6.334 5.163 17.472 1.00 94.19 82 ALA A O 1
ATOM 663 N N . VAL A 1 83 ? -4.951 5.298 15.710 1.00 93.94 83 VAL A N 1
ATOM 664 C CA . VAL A 1 83 ? -5.884 6.076 14.879 1.00 93.94 83 VAL A CA 1
ATOM 665 C C . VAL A 1 83 ? -7.132 5.263 14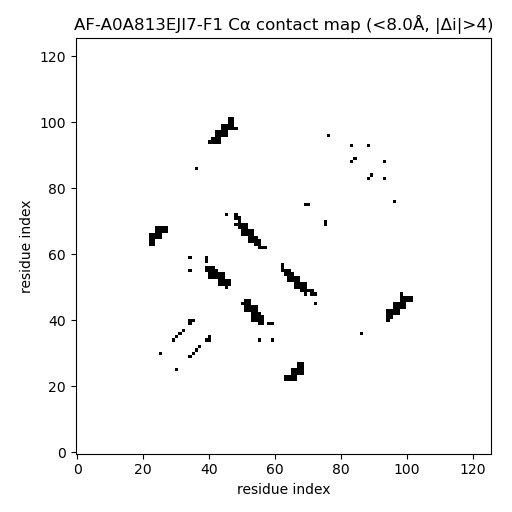.533 1.00 93.94 83 VAL A C 1
ATOM 667 O O . VAL A 1 83 ? -8.240 5.783 14.606 1.00 93.94 83 VAL A O 1
ATOM 670 N N . GLN A 1 84 ? -6.992 3.983 14.184 1.00 93.94 84 GLN A N 1
ATOM 671 C CA . GLN A 1 84 ? -8.148 3.131 13.883 1.00 93.94 84 GLN A CA 1
ATOM 672 C C . GLN A 1 84 ? -9.049 2.924 15.107 1.00 93.94 84 GLN A C 1
ATOM 674 O O . GLN A 1 84 ? -10.274 2.903 14.976 1.00 93.94 84 GLN A O 1
ATOM 679 N N . LEU A 1 85 ? -8.452 2.825 16.297 1.00 93.75 85 LEU A N 1
ATOM 680 C CA . LEU A 1 85 ? -9.173 2.745 17.562 1.00 93.75 85 LEU A CA 1
ATOM 681 C C . LEU A 1 85 ? -9.907 4.055 17.870 1.00 93.75 85 LEU A C 1
ATOM 683 O O . LEU A 1 85 ? -11.076 4.015 18.249 1.00 93.75 85 LEU A O 1
ATOM 687 N N . GLU A 1 86 ? -9.267 5.207 17.658 1.00 93.56 86 GLU A N 1
ATOM 688 C CA . GLU A 1 86 ? -9.900 6.529 17.796 1.00 93.56 86 GLU A CA 1
ATOM 689 C C . GLU A 1 86 ? -11.065 6.729 16.817 1.00 93.56 86 GLU A C 1
ATOM 691 O O . G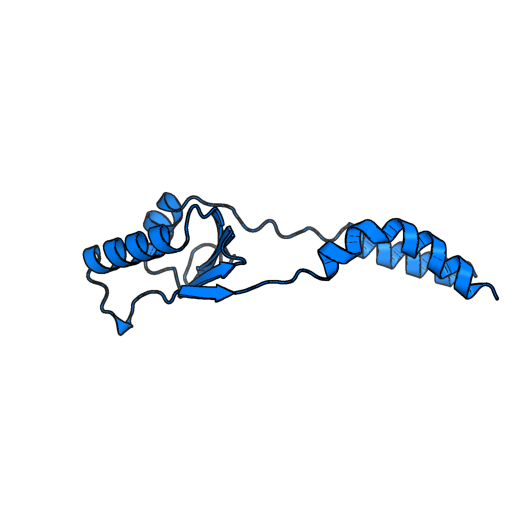LU A 1 86 ? -12.071 7.347 17.168 1.00 93.56 86 GLU A O 1
ATOM 696 N N . LEU A 1 87 ? -10.965 6.166 15.611 1.00 92.25 87 LEU A N 1
ATOM 697 C CA . LEU A 1 87 ? -12.044 6.150 14.619 1.00 92.25 87 LEU A CA 1
ATOM 698 C C . LEU A 1 87 ? -13.166 5.155 14.959 1.00 92.25 87 LEU A C 1
ATOM 700 O O . LEU A 1 87 ? -14.197 5.146 14.287 1.00 92.25 87 LEU A O 1
ATOM 704 N N . GLY A 1 88 ? -12.992 4.323 15.991 1.00 92.69 88 GLY A N 1
ATOM 705 C CA . GLY A 1 88 ? -13.967 3.311 16.392 1.00 92.69 88 GLY A CA 1
ATOM 706 C C . GLY A 1 88 ? -14.099 2.156 15.395 1.00 92.69 88 GLY A C 1
ATOM 707 O O . GLY A 1 88 ? -15.149 1.515 15.351 1.00 92.69 88 GLY A O 1
ATOM 708 N N . ILE A 1 89 ? -13.065 1.894 14.589 1.00 92.50 89 ILE A N 1
ATOM 709 C CA . ILE A 1 89 ? -13.071 0.818 13.592 1.00 92.50 89 ILE A CA 1
ATOM 710 C C . ILE A 1 89 ? -12.971 -0.531 14.324 1.00 92.50 89 ILE A C 1
ATOM 712 O O . ILE A 1 89 ? -12.020 -0.748 15.086 1.00 92.50 89 ILE A O 1
ATOM 716 N N . PRO A 1 90 ? -13.930 -1.455 14.125 1.00 91.81 90 PRO A N 1
ATOM 717 C C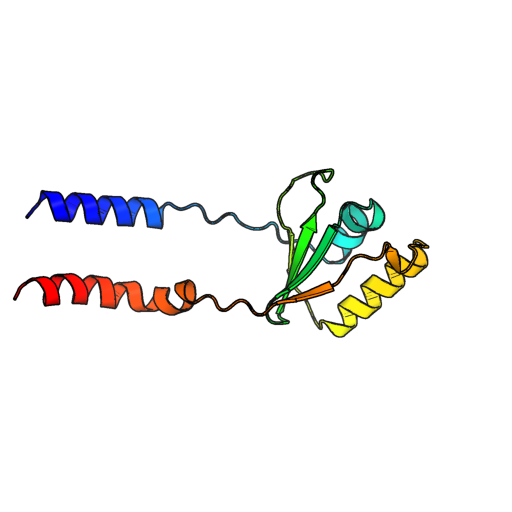A . PRO A 1 90 ? -13.879 -2.764 14.760 1.00 91.81 90 PRO A CA 1
ATOM 718 C C . PRO A 1 90 ? -12.697 -3.571 14.214 1.00 91.81 90 PRO A C 1
ATOM 720 O O . PRO A 1 90 ? -12.337 -3.443 13.051 1.00 91.81 90 PRO A O 1
ATOM 723 N N . ILE A 1 91 ? -12.129 -4.460 15.034 1.00 88.75 91 ILE A N 1
ATOM 724 C CA . ILE A 1 91 ? -10.914 -5.237 14.707 1.00 88.75 91 ILE A CA 1
ATOM 725 C C . ILE A 1 91 ? -11.032 -5.985 13.366 1.00 88.75 91 ILE A C 1
ATOM 727 O O . ILE A 1 91 ? -10.055 -6.110 12.639 1.00 88.75 91 ILE A O 1
ATOM 731 N N . MET A 1 92 ? -12.232 -6.460 13.021 1.00 89.50 92 MET A N 1
ATOM 732 C CA . MET A 1 92 ? -12.481 -7.178 11.764 1.00 89.50 92 MET A CA 1
ATOM 733 C C . MET A 1 92 ? -12.440 -6.282 10.518 1.00 89.50 92 MET A C 1
ATOM 735 O O . MET A 1 92 ? -12.165 -6.791 9.436 1.00 89.50 92 MET A O 1
ATOM 739 N N . ASP A 1 93 ? -12.675 -4.978 10.677 1.00 90.88 93 ASP A N 1
ATOM 740 C CA . ASP A 1 93 ? -12.667 -3.993 9.590 1.00 90.88 93 ASP A CA 1
ATOM 741 C C . ASP A 1 93 ? -11.385 -3.142 9.593 1.00 90.88 93 ASP A C 1
ATOM 743 O O . ASP A 1 93 ? -11.267 -2.185 8.826 1.00 90.88 93 ASP A O 1
ATOM 747 N N . GLN A 1 94 ? -10.419 -3.464 10.461 1.00 93.31 94 GLN A N 1
ATOM 748 C CA . GLN A 1 94 ? -9.126 -2.790 10.483 1.00 93.31 94 GLN A CA 1
ATOM 749 C C . GLN A 1 94 ? -8.315 -3.128 9.235 1.00 93.31 94 GLN A C 1
ATOM 751 O O . GLN A 1 94 ? -8.305 -4.259 8.745 1.00 93.31 94 GLN A O 1
ATOM 756 N N . VAL A 1 95 ? -7.587 -2.131 8.745 1.00 94.12 95 VAL A N 1
ATOM 757 C CA . VAL A 1 95 ? -6.714 -2.260 7.585 1.00 94.12 95 VAL A CA 1
ATOM 758 C C . VAL A 1 95 ? -5.573 -3.231 7.913 1.00 94.12 95 VAL A C 1
ATOM 760 O O . VAL A 1 95 ? -4.789 -2.959 8.827 1.00 94.12 95 VAL A O 1
ATOM 763 N N . PRO A 1 96 ? -5.429 -4.340 7.166 1.00 94.38 96 PRO A N 1
ATOM 764 C CA . PRO A 1 96 ? -4.371 -5.306 7.405 1.00 94.38 96 PRO A CA 1
ATOM 765 C C . PRO A 1 96 ? -3.012 -4.775 6.936 1.00 94.38 96 PRO A C 1
ATOM 767 O O . PRO A 1 96 ? -2.892 -4.170 5.864 1.00 94.38 96 PRO A O 1
ATOM 770 N N . ILE A 1 97 ? -1.976 -5.085 7.716 1.00 94.56 97 ILE A N 1
ATOM 771 C CA . ILE A 1 97 ? -0.572 -4.820 7.389 1.00 94.56 97 ILE A CA 1
ATOM 772 C C . ILE A 1 97 ? 0.096 -6.131 6.970 1.00 94.56 97 ILE A C 1
ATOM 774 O O . ILE A 1 97 ? -0.036 -7.154 7.641 1.00 94.56 97 ILE A O 1
ATOM 778 N N . GLN A 1 98 ? 0.820 -6.110 5.854 1.00 94.19 98 GLN A N 1
ATOM 779 C CA . GLN A 1 98 ? 1.571 -7.256 5.345 1.00 94.19 98 GLN A CA 1
ATOM 780 C C . GLN A 1 98 ? 3.045 -6.905 5.199 1.00 94.19 98 GLN A C 1
ATOM 782 O O . GLN A 1 98 ? 3.390 -5.872 4.636 1.00 94.19 98 GLN 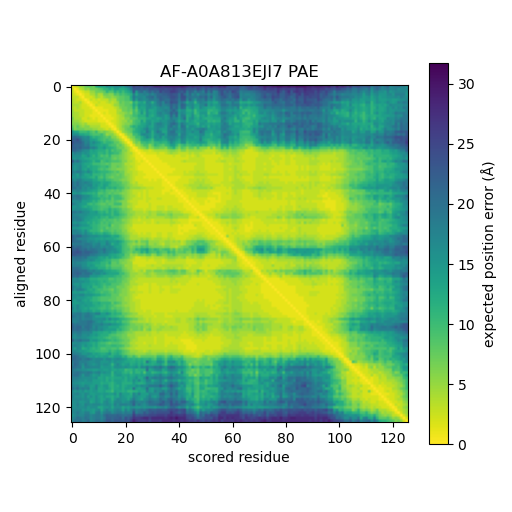A O 1
ATOM 787 N N . TYR A 1 99 ? 3.922 -7.796 5.644 1.00 93.19 99 TYR A N 1
ATOM 788 C CA . TYR A 1 99 ? 5.357 -7.663 5.427 1.00 93.19 99 TYR A CA 1
ATOM 789 C C . TYR A 1 99 ? 5.748 -8.358 4.133 1.00 93.19 99 TYR A C 1
ATOM 791 O O . TYR A 1 99 ? 5.490 -9.550 3.961 1.00 93.19 99 TYR A O 1
ATOM 799 N N . VAL A 1 100 ? 6.384 -7.613 3.236 1.00 91.69 100 VAL A N 1
ATOM 800 C CA . VAL A 1 100 ? 6.826 -8.116 1.939 1.00 91.69 100 VAL A CA 1
ATOM 801 C C . VAL A 1 100 ? 8.313 -7.831 1.783 1.00 91.69 100 VAL A C 1
ATOM 803 O O . VAL A 1 100 ? 8.805 -6.745 2.092 1.00 91.69 100 VAL A O 1
ATOM 806 N N . SER A 1 101 ? 9.047 -8.833 1.317 1.00 88.00 101 SER A N 1
ATOM 807 C CA . SER A 1 101 ? 10.428 -8.666 0.881 1.00 88.00 101 SER A CA 1
ATOM 808 C C . SER A 1 101 ? 10.445 -8.717 -0.636 1.00 88.00 101 SER A C 1
ATOM 810 O O . SER A 1 101 ? 10.191 -9.767 -1.222 1.00 88.00 101 SER A O 1
ATOM 812 N N . GLU A 1 102 ? 10.693 -7.572 -1.263 1.00 83.62 102 GLU A N 1
ATOM 813 C CA . GLU A 1 102 ? 10.812 -7.472 -2.714 1.00 83.62 102 GLU A CA 1
ATOM 814 C C . GLU A 1 102 ? 12.296 -7.552 -3.071 1.00 83.62 102 GLU A C 1
ATOM 816 O O . GLU A 1 102 ? 13.086 -6.686 -2.688 1.00 83.62 102 GLU A O 1
ATOM 821 N N . THR A 1 103 ? 12.677 -8.624 -3.769 1.00 75.88 103 THR A N 1
ATOM 822 C CA . THR A 1 103 ? 14.005 -8.769 -4.373 1.00 75.88 103 THR A CA 1
ATOM 823 C C . THR A 1 103 ? 13.913 -8.315 -5.819 1.00 75.88 103 THR A C 1
ATOM 825 O O . THR A 1 103 ? 13.316 -8.996 -6.656 1.00 75.88 103 THR A O 1
ATOM 828 N N . ASP A 1 104 ? 14.490 -7.157 -6.117 1.00 71.62 104 ASP A N 1
ATOM 829 C CA . ASP A 1 104 ? 14.508 -6.618 -7.469 1.00 71.62 104 ASP A CA 1
ATOM 830 C C . ASP A 1 104 ? 15.723 -7.155 -8.240 1.00 71.62 104 ASP A C 1
ATOM 832 O O . ASP A 1 104 ? 16.743 -6.487 -8.421 1.00 71.62 104 ASP A O 1
ATOM 836 N N . PHE A 1 105 ? 15.602 -8.402 -8.705 1.00 74.94 105 PHE A N 1
ATOM 837 C CA . PHE A 1 105 ? 16.624 -9.065 -9.523 1.00 74.94 105 PHE A CA 1
ATOM 838 C C . PHE A 1 105 ? 16.994 -8.263 -10.782 1.00 74.94 105 PHE A C 1
ATOM 840 O O . PHE A 1 105 ? 18.101 -8.401 -11.303 1.00 74.94 105 PHE A O 1
ATOM 847 N N . LEU A 1 106 ? 16.072 -7.442 -11.293 1.00 72.75 106 LEU A N 1
ATOM 848 C CA . LEU A 1 106 ? 16.282 -6.611 -12.475 1.00 72.75 106 LEU A CA 1
ATOM 849 C C . LEU A 1 106 ? 17.148 -5.394 -12.143 1.00 72.75 106 LEU A C 1
ATOM 851 O O . LEU A 1 106 ? 18.112 -5.130 -12.863 1.00 72.75 106 LEU A O 1
ATOM 855 N N . SER A 1 107 ? 16.859 -4.707 -11.038 1.00 71.12 107 SER A N 1
ATOM 856 C CA . SER A 1 107 ? 17.685 -3.602 -10.536 1.00 71.12 107 SER A CA 1
ATOM 857 C C . SER A 1 107 ? 19.094 -4.054 -10.146 1.00 71.12 107 SER A C 1
ATOM 859 O O . SER A 1 107 ? 20.055 -3.324 -10.379 1.00 71.12 107 SER A O 1
ATOM 861 N N . GLU A 1 108 ? 19.251 -5.276 -9.633 1.00 78.62 108 GLU A N 1
ATOM 862 C CA . GLU A 1 108 ? 20.569 -5.871 -9.367 1.00 78.62 108 GLU A CA 1
ATOM 863 C C . GLU A 1 108 ? 21.343 -6.224 -10.649 1.00 78.62 108 GLU A C 1
ATOM 865 O O . GLU A 1 108 ? 22.574 -6.188 -10.660 1.00 78.62 108 GLU A O 1
ATOM 870 N N . LEU A 1 109 ? 20.643 -6.534 -11.745 1.00 80.56 109 LEU A N 1
ATOM 871 C CA . LEU A 1 109 ? 21.249 -6.840 -13.044 1.00 80.56 109 LEU A CA 1
ATOM 872 C C . LEU A 1 109 ? 21.582 -5.576 -13.856 1.00 80.56 109 LEU A C 1
ATOM 874 O O . LEU A 1 109 ? 22.487 -5.600 -14.694 1.00 80.56 109 LEU A O 1
ATOM 878 N N . LEU A 1 110 ? 20.887 -4.464 -13.598 1.00 81.94 110 LEU A N 1
ATOM 879 C CA . LEU A 1 110 ? 21.018 -3.199 -14.327 1.00 81.94 110 LEU A CA 1
ATOM 880 C C . LEU A 1 110 ? 22.460 -2.642 -14.391 1.00 81.94 110 LEU A C 1
ATOM 882 O O . LEU A 1 110 ? 22.876 -2.214 -15.467 1.00 81.94 110 LEU A O 1
ATOM 886 N N . PRO A 1 111 ? 23.287 -2.695 -13.329 1.00 82.44 111 PRO A N 1
ATOM 887 C CA . PRO A 1 111 ? 24.689 -2.267 -13.384 1.00 82.44 111 PRO A CA 1
ATOM 888 C C . PRO A 1 111 ? 25.551 -3.107 -14.336 1.00 82.44 111 PRO A C 1
ATOM 890 O O . PRO A 1 111 ? 26.585 -2.643 -14.816 1.00 82.44 111 PRO A O 1
ATOM 893 N N . TYR A 1 112 ? 25.126 -4.338 -14.629 1.00 83.81 112 TYR A N 1
ATOM 894 C CA . TYR A 1 112 ? 25.804 -5.261 -15.536 1.00 83.81 112 TYR A CA 1
ATOM 895 C C . TYR A 1 112 ? 25.281 -5.164 -16.979 1.00 83.81 112 TYR A C 1
ATOM 897 O O . TYR A 1 112 ? 25.770 -5.875 -17.857 1.00 83.81 112 TYR A O 1
ATOM 905 N N . LEU A 1 113 ? 24.330 -4.266 -17.279 1.00 83.19 113 LEU A N 1
ATOM 906 C CA . LEU A 1 113 ? 23.861 -4.052 -18.655 1.00 83.19 113 LEU A CA 1
ATOM 907 C C . LEU A 1 113 ? 24.995 -3.696 -19.632 1.00 83.19 113 LEU A C 1
ATOM 909 O O . LEU A 1 113 ? 25.042 -4.299 -20.704 1.00 83.19 113 LEU A O 1
ATOM 913 N N . PRO A 1 114 ? 25.926 -2.770 -19.313 1.00 79.69 114 PRO A N 1
ATOM 914 C CA . PRO A 1 114 ? 26.998 -2.403 -20.237 1.00 79.69 114 PRO A CA 1
ATOM 915 C C . PRO A 1 114 ? 27.930 -3.572 -20.568 1.00 79.69 114 PRO A C 1
ATOM 917 O O . PRO A 1 114 ? 28.335 -3.731 -21.717 1.00 79.69 114 PRO A O 1
ATOM 920 N N . SER A 1 115 ? 28.252 -4.421 -19.587 1.00 83.88 115 SER A N 1
ATOM 921 C CA . SER A 1 115 ? 29.105 -5.592 -19.811 1.00 83.88 115 SER A CA 1
ATOM 922 C C . SER A 1 115 ? 28.383 -6.668 -20.621 1.00 83.88 115 SER A C 1
ATOM 924 O O . SER A 1 115 ? 28.980 -7.233 -21.538 1.00 83.88 115 SER A O 1
ATOM 926 N N . LEU A 1 116 ? 27.095 -6.905 -20.359 1.00 80.62 116 LEU A N 1
ATOM 927 C CA . LEU A 1 116 ? 26.264 -7.826 -21.139 1.00 80.62 116 LEU A CA 1
ATOM 928 C C . LEU A 1 116 ? 26.081 -7.351 -22.589 1.00 80.62 116 LEU A C 1
ATOM 930 O O . LEU A 1 116 ? 26.210 -8.158 -23.509 1.00 80.62 116 LEU A O 1
ATOM 934 N N . LEU A 1 117 ? 25.875 -6.048 -22.812 1.00 79.06 117 LEU A N 1
ATOM 935 C CA . LEU A 1 117 ? 25.787 -5.447 -24.151 1.00 79.06 117 LEU A CA 1
ATOM 936 C C . LEU A 1 117 ? 27.062 -5.656 -24.981 1.00 79.06 117 LEU A C 1
ATOM 938 O O . LEU A 1 117 ? 26.974 -5.798 -26.198 1.00 79.06 117 LEU A O 1
ATOM 942 N N . ILE A 1 118 ? 28.234 -5.700 -24.340 1.00 81.31 118 ILE A N 1
ATOM 943 C CA . ILE A 1 118 ? 29.522 -5.940 -25.010 1.00 81.31 118 ILE A CA 1
ATOM 944 C C . ILE A 1 118 ? 29.780 -7.443 -25.209 1.00 81.31 118 ILE A C 1
ATOM 946 O O . ILE A 1 118 ? 30.256 -7.850 -26.268 1.00 81.31 118 ILE A O 1
ATOM 950 N N . LEU A 1 119 ? 29.468 -8.280 -24.214 1.00 80.31 119 LEU A N 1
ATOM 951 C CA . LEU A 1 119 ? 29.790 -9.714 -24.217 1.00 80.31 119 LEU A CA 1
ATOM 952 C C . LEU A 1 119 ? 28.888 -10.552 -25.132 1.00 80.31 119 LEU A C 1
ATOM 954 O O . LEU A 1 119 ? 29.383 -11.445 -25.820 1.00 80.31 119 LEU A O 1
ATOM 958 N N . ILE A 1 120 ? 27.582 -10.274 -25.164 1.00 78.31 120 ILE A N 1
ATOM 959 C CA . ILE A 1 120 ? 26.602 -11.039 -25.954 1.00 78.31 120 ILE A CA 1
ATOM 960 C C . ILE A 1 120 ? 26.946 -11.078 -27.460 1.00 78.31 120 ILE A C 1
ATOM 962 O O . ILE A 1 120 ? 26.976 -12.175 -28.023 1.00 78.31 120 ILE A O 1
ATOM 966 N N . PRO A 1 121 ? 27.259 -9.956 -28.142 1.00 75.75 121 PRO A N 1
ATOM 967 C CA . PRO A 1 121 ? 27.641 -9.995 -29.557 1.00 75.75 121 PRO A CA 1
ATOM 968 C C . PRO A 1 121 ? 29.018 -10.634 -29.805 1.00 75.75 121 PRO A C 1
ATOM 970 O O . PRO A 1 121 ? 29.267 -11.132 -30.899 1.00 75.75 121 PRO A O 1
ATOM 973 N N . LEU A 1 122 ? 29.903 -10.651 -28.804 1.00 74.25 122 LEU A N 1
ATOM 974 C CA . LEU A 1 122 ? 31.238 -11.254 -28.897 1.00 74.25 122 LEU A CA 1
ATOM 975 C C . LEU A 1 122 ? 31.180 -12.788 -28.846 1.00 74.25 122 LEU A C 1
ATOM 977 O O . LEU A 1 122 ? 31.904 -13.454 -29.581 1.00 74.25 122 LEU A O 1
ATOM 981 N N . LEU A 1 123 ? 30.280 -13.342 -28.028 1.00 73.88 123 LEU A N 1
ATOM 982 C CA . LEU A 1 123 ? 30.032 -14.785 -27.916 1.00 73.88 123 LEU A CA 1
ATOM 983 C C . LEU A 1 123 ? 29.214 -15.348 -29.090 1.00 73.88 123 LEU A C 1
ATOM 985 O O . LEU A 1 123 ? 29.330 -16.527 -29.400 1.00 73.88 123 LEU A O 1
ATOM 989 N N . GLY A 1 124 ? 28.405 -14.522 -29.760 1.00 63.75 124 GLY A N 1
ATOM 990 C CA . GLY A 1 124 ? 27.615 -14.924 -30.932 1.00 63.75 124 GLY A CA 1
ATOM 991 C C . GLY A 1 124 ? 28.370 -14.919 -32.272 1.00 63.75 124 GLY A C 1
ATOM 992 O O . GLY A 1 124 ? 27.751 -15.170 -33.304 1.00 63.75 124 GLY A O 1
ATOM 993 N N . CYS A 1 125 ? 29.671 -14.600 -32.272 1.00 58.53 125 CYS A N 1
ATOM 994 C CA . CYS A 1 125 ? 30.514 -14.458 -33.469 1.00 58.53 125 CYS A CA 1
ATOM 995 C C . CYS A 1 125 ? 31.473 -15.643 -33.735 1.00 58.53 125 CYS A C 1
ATOM 997 O O . CYS A 1 125 ? 32.302 -15.536 -34.640 1.00 58.53 125 CYS A O 1
ATOM 999 N N . SER A 1 126 ? 31.387 -16.745 -32.977 1.00 54.06 126 SER A N 1
ATOM 1000 C CA . SER A 1 126 ? 32.163 -17.984 -33.203 1.00 54.06 126 SER A CA 1
ATOM 1001 C C . SER A 1 126 ? 31.389 -19.037 -33.984 1.00 54.06 126 SER A C 1
ATOM 1003 O O . SER A 1 126 ? 30.226 -19.281 -33.589 1.00 54.06 126 SER A O 1
#

Radius of gyration: 21.45 Å; Cα contacts (8 Å, |Δi|>4): 126; chains: 1; bounding box: 46×31×58 Å